Protein AF-A0A956DT95-F1 (afdb_monomer)

Mean predicted aligned error: 15.54 Å

Solvent-accessible surface area (backbone atoms only — not comparable to full-atom values): 8107 Å² total; per-residue (Å²): 119,64,70,62,54,52,54,50,53,50,53,52,54,51,50,53,52,51,52,51,50,52,51,51,51,51,54,53,50,54,59,51,58,67,61,66,67,78,75,77,75,83,90,70,89,81,86,71,69,59,67,61,57,50,51,51,48,28,50,50,51,56,56,71,70,46,51,84,76,48,62,67,50,61,77,74,50,90,85,78,77,93,78,75,86,64,83,74,76,75,46,77,46,79,46,90,81,77,76,54,98,81,49,80,47,51,66,59,52,53,53,51,51,56,33,42,68,70,68,61,55,97,74,43,46,79,45,111

Structure (mmCIF, N/CA/C/O backbone):
data_AF-A0A956DT95-F1
#
_entry.id   AF-A0A956DT95-F1
#
loop_
_atom_site.group_PDB
_atom_site.id
_atom_site.type_symbol
_atom_site.label_atom_id
_atom_site.label_alt_id
_atom_site.label_comp_id
_atom_site.label_asym_id
_atom_site.label_entity_id
_atom_site.label_seq_id
_atom_site.pdbx_PDB_ins_code
_atom_site.Cartn_x
_atom_site.Cartn_y
_atom_site.Cartn_z
_atom_site.occupancy
_atom_site.B_iso_or_equiv
_atom_site.auth_seq_id
_atom_site.auth_comp_id
_atom_site.auth_asym_id
_atom_site.auth_atom_id
_atom_site.pdbx_PDB_model_num
ATOM 1 N N . MET A 1 1 ? 23.264 42.166 -55.296 1.00 59.66 1 MET A N 1
ATOM 2 C CA . MET A 1 1 ? 24.019 41.851 -54.059 1.00 59.66 1 MET A CA 1
ATOM 3 C C . MET A 1 1 ? 23.099 41.264 -52.984 1.00 59.66 1 MET A C 1
ATOM 5 O O . MET A 1 1 ? 23.568 40.489 -52.163 1.00 59.66 1 MET A O 1
ATOM 9 N N . ASP A 1 2 ? 21.796 41.553 -53.026 1.00 68.69 2 ASP A N 1
ATOM 10 C CA . ASP A 1 2 ? 20.801 41.166 -52.010 1.00 68.69 2 ASP A CA 1
ATOM 11 C C . ASP A 1 2 ? 20.514 39.659 -51.932 1.00 68.69 2 ASP A C 1
ATOM 13 O O . ASP A 1 2 ? 20.415 39.108 -50.843 1.00 68.69 2 ASP A O 1
ATOM 17 N N . VAL A 1 3 ? 20.493 38.957 -53.071 1.00 73.06 3 VAL A N 1
ATOM 18 C CA . VAL A 1 3 ? 20.259 37.498 -53.122 1.00 73.06 3 VAL A CA 1
ATOM 19 C C . VAL A 1 3 ? 21.349 36.716 -52.377 1.00 73.06 3 VAL A C 1
ATOM 21 O O . VAL A 1 3 ? 21.071 35.702 -51.744 1.00 73.06 3 VAL A O 1
ATOM 24 N N . LEU A 1 4 ? 22.596 37.196 -52.410 1.00 71.81 4 LEU A N 1
ATOM 25 C CA . LEU A 1 4 ? 23.712 36.530 -51.737 1.00 71.81 4 LEU A CA 1
ATOM 26 C C . LEU A 1 4 ? 23.614 36.677 -50.211 1.00 71.81 4 LEU A C 1
ATOM 28 O O . LEU A 1 4 ? 23.895 35.726 -49.486 1.00 71.81 4 LEU A O 1
ATOM 32 N N . LEU A 1 5 ? 23.177 37.845 -49.728 1.00 73.06 5 LEU A N 1
ATOM 33 C CA . LEU A 1 5 ? 22.971 38.108 -48.301 1.00 73.06 5 LEU A CA 1
ATOM 34 C C . LEU A 1 5 ? 21.761 37.347 -47.747 1.00 73.06 5 LEU A C 1
ATOM 36 O O . LEU A 1 5 ? 21.812 36.877 -46.611 1.00 73.06 5 LEU A O 1
ATOM 40 N N . ASP A 1 6 ? 20.715 37.166 -48.551 1.00 72.94 6 ASP A N 1
ATOM 41 C CA . ASP A 1 6 ? 19.512 36.438 -48.140 1.00 72.94 6 ASP A CA 1
ATOM 42 C C . ASP A 1 6 ? 19.763 34.919 -48.051 1.00 72.94 6 ASP A C 1
ATOM 44 O O . ASP A 1 6 ? 19.406 34.269 -47.066 1.00 72.94 6 ASP A O 1
ATOM 48 N N . VAL A 1 7 ? 20.510 34.354 -49.009 1.00 78.50 7 VAL A N 1
ATOM 49 C CA . VAL A 1 7 ? 20.969 32.951 -48.960 1.00 78.50 7 VAL A CA 1
ATOM 50 C C . VAL A 1 7 ? 21.929 32.717 -47.784 1.00 78.50 7 VAL A C 1
ATOM 52 O O . VAL A 1 7 ? 21.825 31.705 -47.080 1.00 78.50 7 VAL A O 1
ATOM 55 N N . LEU A 1 8 ? 22.825 33.669 -47.506 1.00 77.31 8 LEU A N 1
ATOM 56 C CA . LEU A 1 8 ? 23.723 33.602 -46.350 1.00 77.31 8 LEU A CA 1
ATOM 57 C C . LEU A 1 8 ? 22.936 33.660 -45.025 1.00 77.31 8 LEU A C 1
ATOM 59 O O . LEU A 1 8 ? 23.175 32.857 -44.122 1.00 77.31 8 LEU A O 1
ATOM 63 N N . GLY A 1 9 ? 21.941 34.546 -44.927 1.00 77.56 9 GLY A N 1
ATOM 64 C CA . GLY A 1 9 ? 21.074 34.673 -43.753 1.00 77.56 9 GLY A CA 1
ATOM 65 C C . GLY A 1 9 ? 20.180 33.450 -43.516 1.00 77.56 9 GLY A C 1
ATOM 66 O O . GLY A 1 9 ? 19.985 33.039 -42.367 1.00 77.56 9 GLY A O 1
ATOM 67 N N . PHE A 1 10 ? 19.669 32.834 -44.584 1.00 80.94 10 PHE A N 1
ATOM 68 C CA . PHE A 1 10 ? 18.880 31.604 -44.509 1.00 80.94 10 PHE A CA 1
ATOM 69 C C . PHE A 1 10 ? 19.728 30.406 -44.056 1.00 80.94 10 PHE A C 1
ATOM 71 O O . PHE A 1 10 ? 19.334 29.681 -43.139 1.00 80.94 10 PHE A O 1
ATOM 78 N N . SER A 1 11 ? 20.927 30.239 -44.627 1.00 80.62 11 SER A N 1
ATOM 79 C CA . SER A 1 11 ? 21.839 29.141 -44.271 1.00 80.62 11 SER A CA 1
ATOM 80 C C . SER A 1 11 ? 22.327 29.213 -42.817 1.00 80.62 11 SER A C 1
ATOM 82 O O . SER A 1 11 ? 22.362 28.191 -42.130 1.00 80.62 11 SER A O 1
ATOM 84 N N . GLY A 1 12 ? 22.605 30.417 -42.302 1.00 86.50 12 GLY A N 1
ATOM 85 C CA . GLY A 1 12 ? 22.984 30.613 -40.900 1.00 86.50 12 GLY A CA 1
ATOM 86 C C . GLY A 1 12 ? 21.875 30.215 -39.922 1.00 86.50 12 GLY A C 1
ATOM 87 O O . GLY A 1 12 ? 22.121 29.475 -38.968 1.00 86.50 12 GLY A O 1
ATOM 88 N N . LYS A 1 13 ? 20.629 30.638 -40.178 1.00 86.12 13 LYS A N 1
ATOM 89 C CA . LYS A 1 13 ? 19.471 30.262 -39.343 1.00 86.12 13 LYS A CA 1
ATOM 90 C C . LYS A 1 13 ? 19.207 28.754 -39.391 1.00 86.12 13 LYS A C 1
ATOM 92 O O . LYS A 1 13 ? 18.958 28.154 -38.347 1.00 86.12 13 LYS A O 1
ATOM 97 N N . ALA A 1 14 ? 19.313 28.136 -40.569 1.00 87.19 14 ALA A N 1
ATOM 98 C CA . ALA A 1 14 ? 19.151 26.692 -40.733 1.00 87.19 14 ALA A CA 1
ATOM 99 C C . ALA A 1 14 ? 20.198 25.896 -39.933 1.00 87.19 14 ALA A C 1
ATOM 101 O O . ALA A 1 14 ? 19.849 24.925 -39.260 1.00 87.19 14 ALA A O 1
ATOM 102 N N . LEU A 1 15 ? 21.457 26.349 -39.926 1.00 89.12 15 LEU A N 1
ATOM 103 C CA . LEU A 1 15 ? 22.526 25.752 -39.120 1.00 89.12 15 LEU A CA 1
ATOM 104 C C . LEU A 1 15 ? 22.236 25.824 -37.61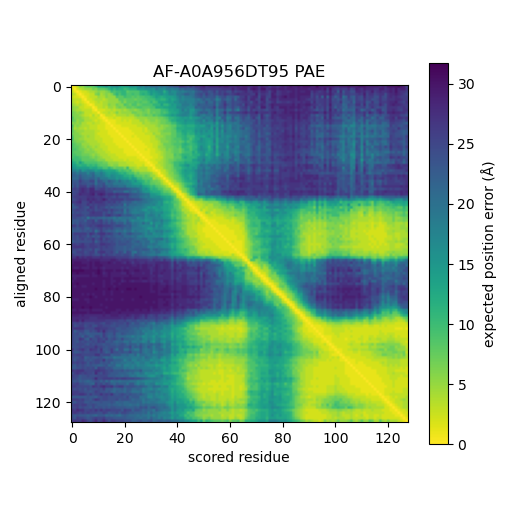6 1.00 89.12 15 LEU A C 1
ATOM 106 O O . LEU A 1 15 ? 22.380 24.824 -36.915 1.00 89.12 15 LEU A O 1
ATOM 110 N N . VAL A 1 16 ? 21.781 26.976 -37.116 1.00 90.56 16 VAL A N 1
ATOM 111 C CA . VAL A 1 16 ? 21.448 27.148 -35.691 1.00 90.56 16 VAL A CA 1
ATOM 112 C C . VAL A 1 16 ? 20.271 26.255 -35.281 1.00 90.56 16 VAL A C 1
ATOM 114 O O . VAL A 1 16 ? 20.314 25.618 -34.227 1.00 90.56 16 VAL A O 1
ATOM 117 N N . VAL A 1 17 ? 19.236 26.143 -36.118 1.00 90.12 17 VAL A N 1
ATOM 118 C CA . VAL A 1 17 ? 18.096 25.250 -35.847 1.00 90.12 17 VAL A CA 1
ATOM 119 C C . VAL A 1 17 ? 18.539 23.784 -35.848 1.00 90.12 17 VAL A C 1
ATOM 121 O O . VAL A 1 17 ? 18.165 23.028 -34.955 1.00 90.12 17 VAL A O 1
ATOM 124 N N . PHE A 1 18 ? 19.397 23.382 -36.785 1.00 92.50 18 PHE A N 1
ATOM 125 C CA . PHE A 1 18 ? 19.914 22.015 -36.839 1.00 92.50 18 PHE A CA 1
ATOM 126 C C . PHE A 1 18 ? 20.787 21.668 -35.621 1.00 92.50 18 PHE A C 1
ATOM 128 O O . PHE A 1 18 ? 20.638 20.596 -35.027 1.00 92.50 18 PHE A O 1
ATOM 135 N N . LEU A 1 19 ? 21.656 22.589 -35.194 1.00 93.25 19 LEU A N 1
ATOM 136 C CA . LEU A 1 19 ? 22.497 22.423 -34.003 1.00 93.25 19 LEU A CA 1
ATOM 137 C C . LEU A 1 19 ? 21.673 22.362 -32.711 1.00 93.25 19 LEU A C 1
ATOM 139 O O . LEU A 1 19 ? 21.928 21.525 -31.847 1.00 93.25 19 LEU A O 1
ATOM 143 N N . THR A 1 20 ? 20.653 23.210 -32.574 1.00 91.25 20 THR A N 1
ATOM 144 C CA . THR A 1 20 ? 19.779 23.186 -31.390 1.00 91.25 20 THR A CA 1
ATOM 145 C C . THR A 1 20 ? 18.907 21.931 -31.355 1.00 91.25 20 THR A C 1
ATOM 147 O O . THR A 1 20 ? 18.766 21.323 -30.293 1.00 91.25 20 THR A O 1
ATOM 150 N N . PHE A 1 21 ? 18.389 21.483 -32.502 1.00 93.94 21 PHE A N 1
ATOM 151 C CA . PHE A 1 21 ? 17.622 20.242 -32.613 1.00 93.94 21 PHE A CA 1
ATOM 152 C C . PHE A 1 21 ? 18.465 19.011 -32.256 1.00 93.94 21 PHE A C 1
ATOM 154 O O . PHE A 1 21 ? 18.058 18.210 -31.415 1.00 93.94 21 PHE A O 1
ATOM 161 N N . THR A 1 22 ? 19.668 18.888 -32.824 1.00 90.75 22 THR A N 1
ATOM 162 C CA . THR A 1 22 ? 20.588 17.778 -32.518 1.00 90.75 22 THR A CA 1
ATOM 163 C C . THR A 1 22 ? 21.007 17.773 -31.046 1.00 90.75 22 THR A C 1
ATOM 165 O O . THR A 1 22 ? 20.957 16.720 -30.408 1.00 90.75 22 THR A O 1
ATOM 168 N N . ALA A 1 23 ? 21.310 18.936 -30.459 1.00 93.44 23 ALA A N 1
ATOM 169 C CA . ALA A 1 23 ? 21.596 19.047 -29.027 1.00 93.44 23 ALA A CA 1
ATOM 170 C C 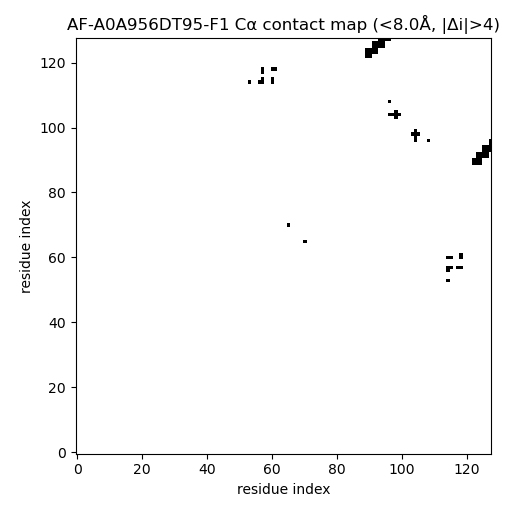. ALA A 1 23 ? 20.401 18.619 -28.152 1.00 93.44 23 ALA A C 1
ATOM 172 O O . ALA A 1 23 ? 20.579 17.890 -27.173 1.00 93.44 23 ALA A O 1
ATOM 173 N N . CYS A 1 24 ? 19.174 19.007 -28.518 1.00 93.25 24 CYS A N 1
ATOM 174 C CA . CYS A 1 24 ? 17.958 18.597 -27.807 1.00 93.25 24 CYS A CA 1
ATOM 175 C C . CYS A 1 24 ? 17.760 17.075 -27.848 1.00 93.25 24 CYS A C 1
ATOM 177 O O . CYS A 1 24 ? 17.498 16.448 -26.818 1.00 93.25 24 CYS A O 1
ATOM 179 N N . VAL A 1 25 ? 17.942 16.472 -29.024 1.00 92.50 25 VAL A N 1
ATOM 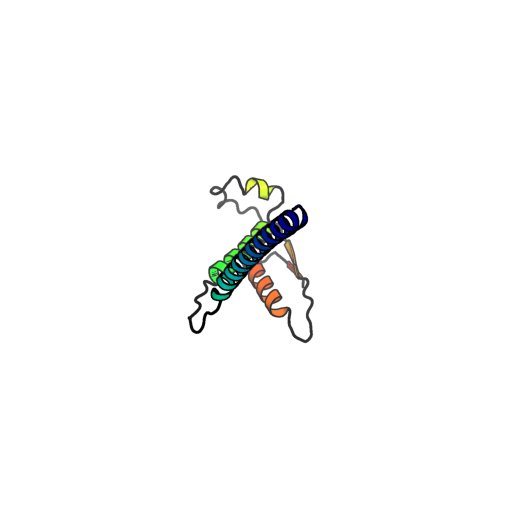180 C CA . VAL A 1 25 ? 17.824 15.025 -29.231 1.00 92.50 25 VAL A CA 1
ATOM 181 C C . VAL A 1 25 ? 18.849 14.261 -28.384 1.00 92.50 25 VAL A C 1
ATOM 183 O O . VAL A 1 25 ? 18.475 13.322 -27.678 1.00 92.50 25 VAL A O 1
ATOM 186 N N . VAL A 1 26 ? 20.113 14.696 -28.358 1.00 91.62 26 VAL A N 1
ATOM 187 C CA . VAL A 1 26 ? 21.165 14.071 -27.532 1.00 91.62 26 VAL A CA 1
ATOM 188 C C . VAL A 1 26 ? 20.820 14.123 -26.039 1.00 91.62 26 VAL A C 1
ATOM 190 O O . VAL A 1 26 ? 20.953 13.116 -25.342 1.00 91.62 26 VAL A O 1
ATOM 193 N N . VAL A 1 27 ? 20.313 15.257 -25.541 1.00 89.62 27 VAL A N 1
ATOM 194 C CA . VAL A 1 27 ? 19.904 15.395 -24.131 1.00 89.62 27 VAL A CA 1
ATOM 195 C C . VAL A 1 27 ? 18.726 14.476 -23.789 1.00 89.62 27 VAL A C 1
ATOM 197 O O . VAL A 1 27 ? 18.706 13.880 -22.707 1.00 89.62 27 VAL A O 1
ATOM 200 N N . LEU A 1 28 ? 17.753 14.326 -24.692 1.00 87.06 28 LEU A N 1
ATOM 201 C CA . LEU A 1 28 ? 16.613 13.426 -24.490 1.00 87.06 28 LEU A CA 1
ATOM 202 C C . LEU A 1 28 ? 17.051 11.957 -24.440 1.00 87.06 28 LEU A C 1
ATOM 204 O O . LEU A 1 28 ? 16.659 11.238 -23.516 1.00 87.06 28 LEU A O 1
ATOM 208 N N . PHE A 1 29 ? 17.917 11.526 -25.361 1.00 84.75 29 PHE A N 1
ATOM 209 C CA . PHE A 1 29 ? 18.423 10.150 -25.385 1.00 84.75 29 PHE A CA 1
ATOM 210 C C . PHE A 1 29 ? 19.347 9.832 -24.205 1.00 84.75 29 PHE A C 1
ATOM 212 O O . PHE A 1 29 ? 19.231 8.750 -23.625 1.00 84.75 29 PHE A O 1
ATOM 219 N N . ALA A 1 30 ? 20.185 10.775 -23.764 1.00 82.50 30 ALA A N 1
ATOM 220 C CA . ALA A 1 30 ? 21.001 10.605 -22.559 1.00 82.50 30 ALA A CA 1
ATOM 221 C C . ALA A 1 30 ? 20.134 10.376 -21.305 1.00 82.50 30 ALA A C 1
ATOM 223 O O . ALA A 1 30 ? 20.448 9.526 -20.468 1.00 82.50 30 ALA A O 1
ATOM 224 N N . ARG A 1 31 ? 18.994 11.075 -21.192 1.00 75.31 31 ARG A N 1
ATOM 225 C CA . ARG A 1 31 ? 18.034 10.857 -20.093 1.00 75.31 31 ARG A CA 1
ATOM 226 C C . ARG A 1 31 ? 17.239 9.560 -20.210 1.00 75.31 31 ARG A C 1
ATOM 228 O O . ARG A 1 31 ? 16.755 9.072 -19.187 1.00 75.31 31 ARG A O 1
ATOM 235 N N . PHE A 1 32 ? 17.082 9.019 -21.415 1.00 72.44 32 PHE A N 1
ATOM 236 C CA . PHE A 1 32 ? 16.407 7.742 -21.635 1.00 72.44 32 PHE A CA 1
ATOM 237 C C . PHE A 1 32 ? 17.328 6.560 -21.290 1.00 72.44 32 PHE A C 1
ATOM 239 O O . PHE A 1 32 ? 16.933 5.676 -20.530 1.00 72.44 32 PHE A O 1
ATOM 246 N N . GLY A 1 33 ? 18.589 6.600 -21.739 1.00 64.00 33 GLY A N 1
ATOM 247 C CA . GLY A 1 33 ? 19.588 5.563 -21.449 1.00 64.00 33 GLY A CA 1
ATOM 248 C C . GLY A 1 33 ? 19.933 5.442 -19.961 1.00 64.00 33 GLY A C 1
ATOM 249 O 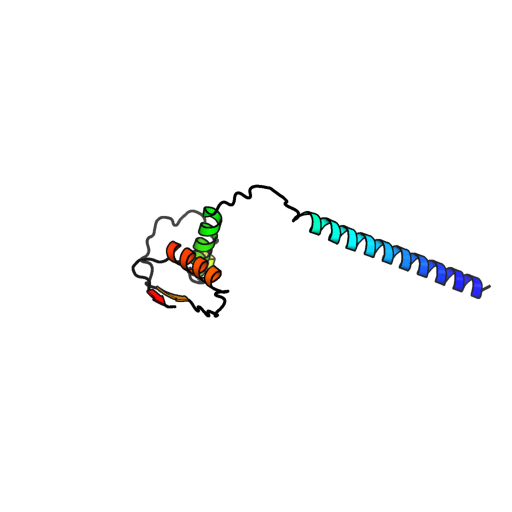O . GLY A 1 33 ? 20.014 4.334 -19.435 1.00 64.00 33 GLY A O 1
ATOM 250 N N . ALA A 1 34 ? 20.031 6.569 -19.246 1.00 62.03 34 ALA A N 1
ATOM 251 C CA . ALA A 1 34 ? 20.329 6.572 -17.811 1.00 62.03 34 ALA A CA 1
ATOM 252 C C . ALA A 1 34 ? 19.217 5.953 -16.940 1.00 62.03 34 ALA A C 1
ATOM 254 O O . ALA A 1 34 ? 19.486 5.506 -15.828 1.00 62.03 34 ALA A O 1
ATOM 255 N N . ARG A 1 35 ? 17.966 5.910 -17.420 1.00 59.56 35 ARG A N 1
ATOM 256 C CA . ARG A 1 35 ? 16.842 5.327 -16.666 1.00 59.56 35 ARG A CA 1
ATOM 257 C C . ARG A 1 35 ? 16.692 3.823 -16.865 1.00 59.56 35 ARG A C 1
ATOM 259 O O . ARG A 1 35 ? 16.184 3.153 -15.974 1.00 59.56 35 ARG A O 1
ATOM 266 N N . GLN A 1 36 ? 17.148 3.282 -17.993 1.00 56.94 36 GLN A N 1
ATOM 267 C CA . GLN A 1 36 ? 16.932 1.871 -18.329 1.00 56.94 36 GLN A CA 1
ATOM 268 C C . GLN A 1 36 ? 17.976 0.925 -17.707 1.00 56.94 36 GLN A C 1
ATOM 270 O O . GLN A 1 36 ? 17.772 -0.285 -17.667 1.00 56.94 36 GLN A O 1
ATOM 275 N N . GLN A 1 37 ? 19.086 1.461 -17.191 1.00 55.34 37 GLN A N 1
ATOM 276 C CA . GLN A 1 37 ? 20.162 0.665 -16.592 1.00 55.34 37 GLN A CA 1
ATOM 277 C C . GLN A 1 37 ? 19.926 0.319 -15.107 1.00 55.34 37 GLN 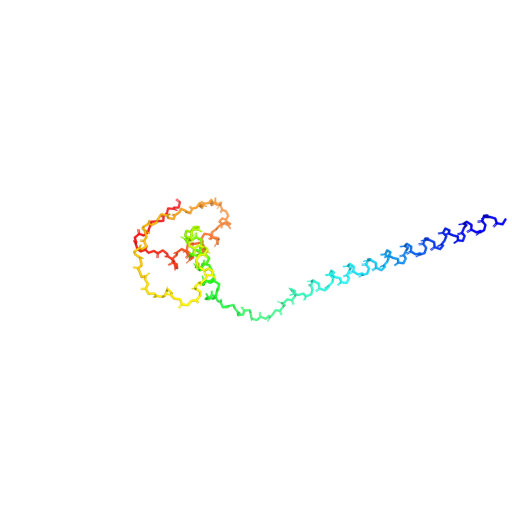A C 1
ATOM 279 O O . GLN A 1 37 ? 20.687 -0.454 -14.537 1.00 55.34 37 GLN A O 1
ATOM 284 N N . GLY A 1 38 ? 18.866 0.854 -14.488 1.00 54.84 38 GLY A N 1
ATOM 285 C CA . GLY A 1 38 ? 18.549 0.638 -13.072 1.00 54.84 38 GLY A CA 1
ATOM 286 C C . GLY A 1 38 ? 17.837 -0.677 -12.736 1.00 54.84 38 GLY A C 1
ATOM 287 O O . GLY A 1 38 ? 17.678 -0.959 -11.555 1.00 54.84 38 GLY A O 1
ATOM 288 N N . ASP A 1 39 ? 17.416 -1.466 -13.733 1.00 57.31 39 ASP A N 1
ATOM 289 C CA . ASP A 1 39 ? 16.549 -2.642 -13.513 1.00 57.31 39 ASP A CA 1
ATOM 290 C C . ASP A 1 39 ? 17.064 -3.938 -14.172 1.00 57.31 39 ASP A C 1
ATOM 292 O O . ASP A 1 39 ? 16.359 -4.939 -14.259 1.00 57.31 39 ASP A O 1
ATOM 296 N N . ARG A 1 40 ? 18.325 -3.953 -14.628 1.00 54.62 40 ARG A N 1
ATOM 297 C CA . ARG A 1 40 ? 19.016 -5.197 -15.010 1.00 54.62 40 ARG A CA 1
ATOM 298 C C . ARG A 1 40 ? 19.698 -5.791 -13.780 1.00 54.62 40 ARG A C 1
ATOM 300 O O . ARG A 1 40 ? 20.905 -5.657 -13.601 1.00 54.62 40 ARG A O 1
ATOM 307 N N . GLU A 1 41 ? 18.906 -6.395 -12.900 1.00 60.25 41 GLU A N 1
ATOM 308 C CA . GLU A 1 41 ? 19.401 -7.160 -11.750 1.00 60.25 41 GLU A CA 1
ATOM 309 C C . GLU A 1 41 ? 19.349 -8.668 -12.037 1.00 60.25 41 GLU A C 1
ATOM 311 O O . GLU A 1 41 ? 18.496 -9.387 -11.520 1.00 60.25 41 GLU A O 1
ATOM 316 N N . ASP A 1 42 ? 20.292 -9.158 -12.843 1.00 58.97 42 ASP A N 1
ATOM 317 C CA . ASP A 1 42 ? 20.558 -10.593 -12.965 1.00 58.97 42 ASP A CA 1
ATOM 318 C C . ASP A 1 42 ? 21.223 -11.112 -11.669 1.00 58.97 42 ASP A C 1
ATOM 320 O O . ASP A 1 42 ? 22.273 -10.628 -11.241 1.00 58.97 42 ASP A O 1
ATOM 324 N N . GLY A 1 43 ? 20.609 -12.108 -11.018 1.00 63.09 43 GLY A N 1
ATOM 325 C CA . GLY A 1 43 ? 21.297 -13.046 -10.114 1.00 63.09 43 GLY A CA 1
ATOM 326 C C . GLY A 1 43 ? 21.575 -12.638 -8.657 1.00 63.09 43 GLY A C 1
ATOM 327 O O . GLY A 1 43 ? 22.334 -13.340 -7.989 1.00 63.09 43 GLY A O 1
ATOM 328 N N . ARG A 1 44 ? 20.991 -11.560 -8.111 1.00 72.00 44 ARG A N 1
ATOM 329 C CA . ARG A 1 44 ? 21.184 -11.189 -6.687 1.00 72.00 44 ARG A CA 1
ATOM 330 C C . ARG A 1 44 ? 20.047 -11.672 -5.779 1.00 72.00 44 ARG A C 1
ATOM 332 O O . ARG A 1 44 ? 18.871 -11.502 -6.089 1.00 72.00 44 ARG A O 1
ATOM 339 N N . LEU A 1 45 ? 20.397 -12.216 -4.606 1.00 79.06 45 LEU A N 1
ATOM 340 C CA . LEU A 1 45 ? 19.439 -12.537 -3.541 1.00 79.06 45 LEU A CA 1
ATOM 341 C C . LEU A 1 45 ? 18.806 -11.242 -3.005 1.00 79.06 45 LEU A C 1
ATOM 343 O O . LEU A 1 45 ? 19.439 -10.473 -2.280 1.00 79.06 45 LEU A O 1
ATOM 347 N N . LYS A 1 46 ? 17.536 -11.004 -3.347 1.00 75.19 46 LYS A N 1
ATOM 348 C CA . LYS A 1 46 ? 16.776 -9.828 -2.905 1.00 75.19 46 LYS A CA 1
ATOM 349 C C . LYS A 1 46 ? 16.172 -10.067 -1.523 1.00 75.19 46 LYS A C 1
ATOM 351 O O . LYS A 1 46 ? 15.035 -10.520 -1.395 1.00 75.19 46 LYS A O 1
ATOM 356 N N . ILE A 1 47 ? 16.927 -9.741 -0.478 1.00 82.88 47 ILE A N 1
ATOM 357 C CA . ILE A 1 47 ? 16.423 -9.782 0.899 1.00 82.88 47 ILE A CA 1
ATOM 358 C C . ILE A 1 47 ? 15.480 -8.590 1.107 1.00 82.88 47 ILE A C 1
ATOM 360 O O . ILE A 1 47 ? 15.904 -7.435 1.122 1.00 82.88 47 ILE A O 1
ATOM 364 N N . ARG A 1 48 ? 14.179 -8.863 1.254 1.00 82.75 48 ARG A N 1
ATOM 365 C CA . ARG A 1 48 ? 13.161 -7.858 1.594 1.00 82.75 48 ARG A CA 1
ATOM 366 C C . ARG A 1 48 ? 12.759 -8.002 3.059 1.00 82.75 48 ARG A C 1
ATOM 368 O O . ARG A 1 48 ? 12.371 -9.081 3.493 1.00 82.75 48 ARG A O 1
ATOM 375 N N . HIS A 1 49 ? 12.781 -6.902 3.809 1.00 86.69 49 HIS A N 1
ATOM 376 C CA . HIS A 1 49 ? 12.220 -6.871 5.161 1.00 86.69 49 HIS A CA 1
ATOM 377 C C . HIS A 1 49 ? 10.689 -6.836 5.101 1.00 86.69 49 HIS A C 1
ATOM 379 O O . HIS A 1 49 ? 10.087 -5.764 5.018 1.00 86.69 49 HIS A O 1
ATOM 385 N N . LEU A 1 50 ? 10.061 -8.011 5.166 1.00 86.00 50 LEU A N 1
ATOM 386 C CA . LEU A 1 50 ? 8.604 -8.149 5.119 1.00 86.00 50 LEU A CA 1
ATOM 387 C C . LEU A 1 50 ? 7.910 -7.399 6.266 1.00 86.00 50 LEU A C 1
ATOM 389 O O . LEU A 1 50 ? 6.907 -6.730 6.030 1.00 86.00 50 LEU A O 1
ATOM 393 N N . ASN A 1 51 ? 8.498 -7.413 7.468 1.00 87.88 51 ASN A N 1
ATOM 394 C CA . ASN A 1 51 ? 7.958 -6.703 8.633 1.00 87.88 51 ASN A CA 1
ATOM 395 C C . A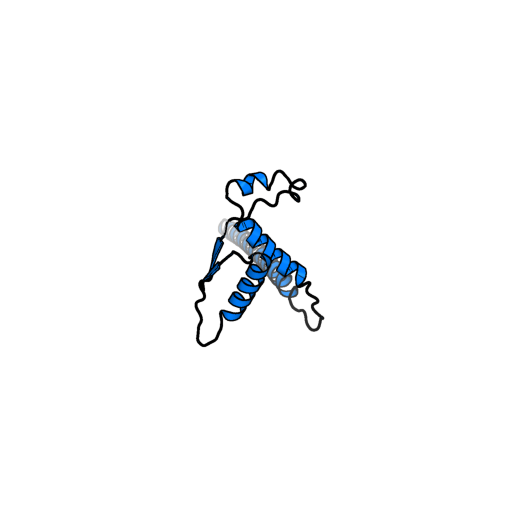SN A 1 51 ? 7.722 -5.216 8.347 1.00 87.88 51 ASN A C 1
ATOM 397 O O . ASN A 1 51 ? 6.650 -4.708 8.651 1.00 87.88 51 ASN A O 1
ATOM 401 N N . ARG A 1 52 ? 8.661 -4.537 7.668 1.00 87.56 52 ARG A N 1
ATOM 402 C CA . ARG A 1 52 ? 8.502 -3.114 7.317 1.00 87.56 52 ARG A CA 1
ATOM 403 C C . ARG A 1 52 ? 7.314 -2.882 6.383 1.00 87.56 52 ARG A C 1
ATOM 405 O O . ARG A 1 52 ? 6.596 -1.900 6.530 1.00 87.56 52 ARG A O 1
ATOM 412 N N . SER A 1 53 ? 7.106 -3.779 5.417 1.00 85.38 53 SER A N 1
ATOM 413 C CA . SER A 1 53 ? 5.976 -3.686 4.485 1.00 85.38 53 SER A CA 1
ATOM 414 C C . SER A 1 53 ? 4.639 -3.904 5.197 1.00 85.38 53 SER A C 1
ATOM 416 O O . SER A 1 53 ? 3.684 -3.167 4.949 1.00 85.38 53 SER A O 1
ATOM 418 N N . LEU A 1 54 ? 4.582 -4.869 6.117 1.00 86.81 54 LEU A N 1
ATOM 419 C CA . LEU A 1 54 ? 3.395 -5.140 6.928 1.00 86.81 54 LEU A CA 1
ATOM 420 C C . LEU A 1 54 ? 3.077 -3.972 7.869 1.00 86.81 54 LEU A C 1
ATOM 422 O O . LEU A 1 54 ? 1.944 -3.494 7.887 1.00 86.81 54 LEU A O 1
ATOM 426 N N . GLU A 1 55 ? 4.078 -3.462 8.587 1.00 88.31 55 GLU A N 1
ATOM 427 C CA . GLU A 1 55 ? 3.937 -2.297 9.467 1.00 88.31 55 GLU A CA 1
ATOM 428 C C . GLU A 1 55 ? 3.423 -1.072 8.708 1.00 88.31 55 GLU A C 1
ATOM 430 O O . GLU A 1 55 ? 2.529 -0.380 9.194 1.00 88.31 55 GLU A O 1
ATOM 435 N N . ALA A 1 56 ? 3.925 -0.829 7.493 1.00 88.88 56 ALA A N 1
ATOM 436 C CA . ALA A 1 56 ? 3.461 0.271 6.655 1.00 88.88 56 ALA A CA 1
ATOM 437 C C . ALA A 1 56 ? 1.968 0.147 6.299 1.00 88.88 56 ALA A C 1
ATOM 439 O O . ALA A 1 56 ? 1.224 1.119 6.448 1.00 88.88 56 ALA A O 1
ATOM 440 N N . LYS A 1 57 ? 1.507 -1.045 5.887 1.00 88.12 57 LYS A N 1
ATOM 441 C CA . LYS A 1 57 ? 0.088 -1.305 5.571 1.00 88.12 57 LYS A CA 1
ATOM 442 C C . LYS A 1 57 ? -0.808 -1.109 6.798 1.00 88.12 57 LYS A C 1
ATOM 444 O O . LYS A 1 57 ? -1.813 -0.401 6.735 1.00 88.12 57 LYS A O 1
ATOM 449 N N . VAL A 1 58 ? -0.402 -1.677 7.931 1.00 87.12 58 VAL A N 1
ATOM 450 C CA . VAL A 1 58 ? -1.108 -1.574 9.216 1.00 87.12 58 VAL A CA 1
ATOM 451 C C . VAL A 1 58 ? -1.198 -0.118 9.684 1.00 87.12 58 VAL A C 1
ATOM 453 O O . VAL A 1 58 ? -2.267 0.344 10.085 1.00 87.12 58 VAL A O 1
ATOM 456 N N . ASN A 1 59 ? -0.099 0.635 9.608 1.00 86.12 59 ASN A N 1
ATOM 457 C CA . ASN A 1 59 ? -0.071 2.044 9.999 1.00 86.12 59 ASN A CA 1
ATOM 458 C C . ASN A 1 59 ? -0.908 2.920 9.062 1.00 86.12 59 ASN A C 1
ATOM 460 O O . ASN A 1 59 ? -1.593 3.824 9.540 1.00 86.12 59 ASN A O 1
ATOM 464 N N . GLY A 1 60 ? -0.922 2.626 7.759 1.00 86.06 60 GLY A N 1
ATOM 465 C CA . GLY A 1 60 ? -1.807 3.288 6.800 1.00 86.06 60 GLY A CA 1
ATOM 466 C C . GLY A 1 60 ? -3.283 3.106 7.156 1.00 86.06 60 GLY A C 1
ATOM 467 O O . GLY A 1 60 ? -4.030 4.084 7.215 1.00 86.06 60 GLY A O 1
ATOM 468 N N . L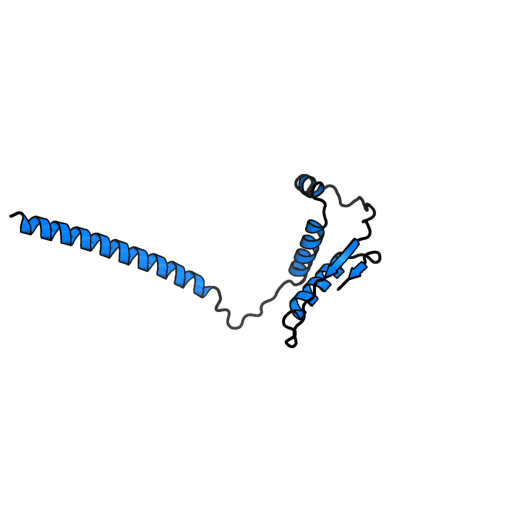EU A 1 61 ? -3.687 1.878 7.494 1.00 85.31 61 LEU A N 1
ATOM 469 C CA . LEU A 1 61 ? -5.056 1.587 7.923 1.00 85.31 61 LEU A CA 1
ATOM 470 C C . LEU A 1 61 ? -5.393 2.309 9.241 1.00 85.31 61 LEU A C 1
ATOM 472 O O . LEU A 1 61 ? -6.426 2.968 9.339 1.00 85.31 61 LEU A O 1
ATOM 476 N N . ARG A 1 62 ? -4.486 2.280 10.230 1.00 83.19 62 ARG A N 1
ATOM 477 C CA . ARG A 1 62 ? -4.632 3.028 11.497 1.00 83.19 62 ARG A CA 1
ATOM 478 C C . ARG A 1 62 ? -4.770 4.532 11.271 1.00 83.19 62 ARG A C 1
ATOM 480 O O . ARG A 1 62 ? -5.560 5.169 11.958 1.00 83.19 62 ARG A O 1
ATOM 487 N N . ALA A 1 63 ? -4.037 5.097 10.317 1.00 82.38 63 ALA A N 1
ATOM 488 C CA . ALA A 1 63 ? -4.128 6.512 9.979 1.00 82.38 63 ALA A CA 1
ATOM 489 C C . ALA A 1 63 ? -5.463 6.860 9.302 1.00 82.38 63 ALA A C 1
ATOM 491 O O . ALA A 1 63 ? -6.088 7.856 9.664 1.00 82.38 63 ALA A O 1
ATOM 492 N N . ALA A 1 64 ? -5.928 6.031 8.362 1.00 81.25 64 ALA A N 1
ATOM 493 C CA . ALA A 1 64 ? -7.220 6.205 7.692 1.00 81.25 64 ALA A CA 1
ATOM 494 C C . ALA A 1 64 ? -8.405 6.086 8.664 1.00 81.25 64 ALA A C 1
ATOM 496 O O . ALA A 1 64 ? -9.434 6.738 8.503 1.00 81.25 64 ALA A O 1
ATOM 497 N N . MET A 1 65 ? -8.229 5.277 9.703 1.00 77.31 65 MET A N 1
ATOM 498 C CA . MET A 1 65 ? -9.181 5.081 10.782 1.00 77.31 65 MET A CA 1
ATOM 499 C C . MET A 1 65 ? -9.321 6.261 11.751 1.00 77.31 65 MET A C 1
ATOM 501 O O . MET A 1 65 ? -10.301 6.273 12.503 1.00 77.31 65 MET A O 1
ATOM 505 N N . LEU A 1 66 ? -8.351 7.178 11.806 1.00 75.12 66 LEU A N 1
ATOM 506 C CA . LEU A 1 66 ? -8.386 8.343 12.691 1.00 75.12 66 LEU A CA 1
ATOM 507 C C . LEU A 1 66 ? -9.298 9.422 12.093 1.00 75.12 66 LEU A C 1
ATOM 509 O O . LEU A 1 66 ? -9.176 9.793 10.925 1.00 75.12 66 LEU A O 1
ATOM 513 N N . ASP A 1 67 ? -10.205 9.955 12.913 1.00 62.03 67 ASP A N 1
ATOM 514 C CA . ASP A 1 67 ? -11.189 10.947 12.477 1.00 62.03 67 ASP A CA 1
ATOM 515 C C . ASP A 1 67 ? -10.529 12.235 11.925 1.00 62.03 67 ASP A C 1
ATOM 517 O O . ASP A 1 67 ? -9.402 12.605 12.279 1.00 62.03 67 ASP A O 1
ATOM 521 N N . ARG A 1 68 ? -11.230 12.967 11.048 1.00 53.66 68 ARG A N 1
ATOM 522 C CA . ARG A 1 68 ? -10.734 14.189 10.376 1.00 53.66 68 ARG A CA 1
ATOM 523 C C . ARG A 1 68 ? -10.306 15.280 11.374 1.00 53.66 68 ARG A C 1
ATOM 525 O O . ARG A 1 68 ? -9.416 16.069 11.051 1.00 53.66 68 ARG A O 1
ATOM 532 N N . LYS A 1 69 ? -10.872 15.293 12.591 1.00 52.00 69 LYS A N 1
ATOM 533 C CA . LYS A 1 69 ? -10.437 16.147 13.717 1.00 52.00 69 LYS A CA 1
ATOM 534 C C . LYS A 1 69 ? -9.126 15.679 14.375 1.00 52.00 69 LYS A C 1
ATOM 536 O O . LYS A 1 69 ? -8.345 16.522 14.807 1.00 52.00 69 LYS A O 1
ATOM 541 N N . ALA A 1 70 ? -8.829 14.378 14.379 1.00 53.28 70 ALA A N 1
ATOM 542 C CA . ALA A 1 70 ? -7.598 13.803 14.935 1.00 53.28 70 ALA A CA 1
ATOM 543 C C . ALA A 1 70 ? -6.393 13.914 13.982 1.00 53.28 70 ALA A C 1
ATOM 545 O O . ALA A 1 70 ? -5.261 14.043 14.445 1.00 53.28 70 ALA A O 1
ATOM 546 N N . ARG A 1 71 ? -6.616 13.979 12.660 1.00 51.00 71 ARG A N 1
ATOM 547 C CA . ARG A 1 71 ? -5.543 14.223 11.669 1.00 51.00 71 ARG A CA 1
ATOM 548 C C . ARG A 1 71 ? -4.803 15.552 11.867 1.00 51.00 71 ARG A C 1
ATOM 550 O O . ARG A 1 71 ? -3.616 15.631 11.574 1.00 51.00 71 ARG A O 1
ATOM 557 N N . ARG A 1 72 ? -5.474 16.587 12.392 1.00 49.75 72 ARG A N 1
ATOM 558 C CA . ARG A 1 72 ? -4.842 17.884 12.710 1.00 49.75 72 ARG A CA 1
ATOM 559 C C . ARG A 1 72 ? -4.103 17.885 14.056 1.00 49.75 72 ARG A C 1
ATOM 561 O O . ARG A 1 72 ? -3.161 18.652 14.213 1.00 49.75 72 ARG A O 1
ATOM 568 N N . ALA A 1 73 ? -4.487 17.021 14.999 1.00 50.81 73 ALA A N 1
ATOM 569 C CA . ALA A 1 73 ? -3.811 16.871 16.293 1.00 50.81 73 ALA A CA 1
ATOM 570 C C . ALA A 1 73 ? -2.597 15.922 16.223 1.00 50.81 73 ALA A C 1
ATOM 572 O O . ALA A 1 73 ? -1.602 16.150 16.907 1.00 50.81 73 ALA A O 1
ATOM 573 N N . ALA A 1 74 ? -2.638 14.916 15.342 1.00 49.91 74 ALA A N 1
ATOM 574 C CA . ALA A 1 74 ? -1.546 13.963 15.125 1.00 49.91 74 ALA A CA 1
ATOM 575 C C . ALA A 1 74 ? -0.269 14.609 14.557 1.00 49.91 74 ALA A C 1
ATOM 577 O O . ALA A 1 74 ? 0.819 14.093 14.772 1.00 49.91 74 ALA A O 1
ATOM 578 N N . HIS A 1 75 ? -0.377 15.775 13.909 1.00 51.84 75 HIS A N 1
ATOM 579 C CA . HIS A 1 75 ? 0.788 16.537 13.450 1.00 51.84 75 HIS A CA 1
ATOM 580 C C . HIS A 1 75 ? 1.439 17.407 14.543 1.00 51.84 75 HIS A C 1
ATOM 582 O O . HIS A 1 75 ? 2.493 17.985 14.297 1.00 51.84 75 HIS A O 1
ATOM 588 N N . LYS A 1 76 ? 0.828 17.527 15.737 1.00 50.28 76 LYS A N 1
ATOM 589 C CA . LYS A 1 76 ? 1.308 18.405 16.824 1.00 50.28 76 LYS A CA 1
ATOM 590 C C . LYS A 1 76 ? 1.776 17.659 18.082 1.00 50.28 76 LYS A C 1
ATOM 592 O O . LYS A 1 76 ? 2.249 18.297 19.015 1.00 50.28 76 LYS A O 1
ATOM 597 N N . G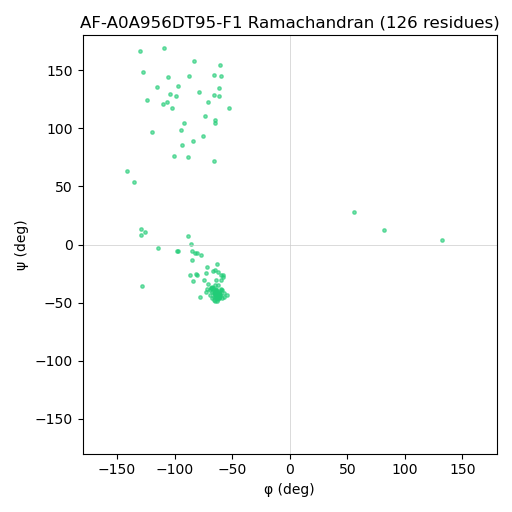LN A 1 77 ? 1.664 16.332 18.131 1.00 47.84 77 GLN A N 1
ATOM 598 C CA . GLN A 1 77 ? 2.113 15.531 19.275 1.00 47.84 77 GLN A CA 1
ATOM 599 C C . GLN A 1 77 ? 2.754 14.215 18.825 1.00 47.84 77 GLN A C 1
ATOM 601 O O . GLN A 1 77 ? 2.306 13.126 19.179 1.00 47.84 77 GLN A O 1
ATOM 606 N N . GLU A 1 78 ? 3.863 14.300 18.096 1.00 49.41 78 GLU A N 1
ATOM 607 C CA . GLU A 1 78 ? 4.872 13.252 18.229 1.00 49.41 78 GLU A CA 1
ATOM 608 C C . GLU A 1 78 ? 5.407 13.322 19.669 1.00 49.41 78 GLU A C 1
ATOM 610 O O . GLU A 1 78 ? 6.149 14.248 19.991 1.00 49.41 78 GLU A O 1
ATOM 615 N N . LYS A 1 79 ? 4.972 12.372 20.520 1.00 50.31 79 LYS A N 1
ATOM 616 C CA . LYS A 1 79 ? 5.567 11.899 21.803 1.00 50.31 79 LYS A CA 1
ATOM 617 C C . LYS A 1 79 ? 4.644 11.770 23.033 1.00 50.31 79 LYS A C 1
ATOM 619 O O . LYS A 1 79 ? 5.152 11.388 24.079 1.00 50.31 79 LYS A O 1
ATOM 624 N N . ALA A 1 80 ? 3.324 11.991 22.970 1.00 46.94 80 ALA A N 1
ATOM 625 C CA . ALA A 1 80 ? 2.516 12.038 24.212 1.00 46.94 80 ALA A CA 1
ATOM 626 C C . ALA A 1 80 ? 1.288 11.109 24.336 1.00 46.94 80 ALA A C 1
ATOM 628 O O . ALA A 1 80 ? 0.531 11.260 25.291 1.00 46.94 80 ALA A O 1
ATOM 629 N N . ALA A 1 81 ? 1.064 10.126 23.458 1.00 46.28 81 ALA A N 1
ATOM 630 C CA . ALA A 1 81 ? -0.155 9.305 23.546 1.00 46.28 81 ALA A CA 1
ATOM 631 C C . ALA A 1 81 ? 0.079 7.798 23.390 1.00 46.28 81 ALA A C 1
ATOM 633 O O . ALA A 1 81 ? -0.593 7.129 22.615 1.00 46.28 81 ALA A O 1
ATOM 634 N N . GLU A 1 82 ? 0.982 7.244 24.196 1.00 49.25 82 GLU A N 1
ATOM 635 C CA . GLU A 1 82 ? 1.055 5.793 24.425 1.00 49.25 82 GLU A CA 1
ATOM 636 C C . GLU A 1 82 ? 0.161 5.319 25.591 1.00 49.25 82 GLU A C 1
ATOM 638 O O . GLU A 1 82 ? 0.219 4.162 25.994 1.00 49.25 82 GLU A O 1
ATOM 643 N N . LYS A 1 83 ? -0.682 6.191 26.170 1.00 42.09 83 LYS A N 1
ATOM 644 C CA . LYS A 1 83 ? -1.313 5.901 27.474 1.00 42.09 83 LYS A CA 1
ATOM 645 C C . LYS A 1 83 ? -2.820 6.054 27.614 1.00 42.09 83 LYS A C 1
ATOM 647 O O . LYS A 1 83 ? -3.315 5.878 28.719 1.00 42.09 83 LYS A O 1
ATOM 652 N N . HIS A 1 84 ? -3.578 6.285 26.549 1.00 39.47 84 HIS A N 1
ATOM 653 C CA . HIS A 1 84 ? -5.037 6.225 26.658 1.00 39.47 84 HIS A CA 1
ATOM 654 C C . HIS A 1 84 ? -5.597 5.148 25.738 1.00 39.47 84 HIS A C 1
ATOM 656 O O . HIS A 1 84 ? -5.835 5.367 24.553 1.00 39.47 84 HIS A O 1
ATOM 662 N N . ARG A 1 85 ? -5.836 3.967 26.325 1.00 49.62 85 ARG A N 1
ATOM 663 C CA . ARG A 1 85 ? -6.795 2.983 25.815 1.00 49.62 85 ARG A CA 1
ATOM 664 C C . ARG A 1 85 ? -8.193 3.590 25.934 1.00 49.62 85 ARG A C 1
ATOM 666 O O . ARG A 1 85 ? -8.969 3.221 26.807 1.00 49.62 85 ARG A O 1
ATOM 673 N N . VAL A 1 86 ? -8.488 4.570 25.084 1.00 53.78 86 VAL A N 1
ATOM 674 C CA . VAL A 1 86 ? -9.872 4.945 24.816 1.00 53.78 86 VAL A CA 1
ATOM 675 C C . VAL A 1 86 ? -10.522 3.691 24.227 1.00 53.78 86 VAL A C 1
ATOM 677 O O . VAL A 1 86 ? -9.921 3.102 23.318 1.00 53.78 86 VAL A O 1
ATOM 680 N N . PRO A 1 87 ? -11.667 3.225 24.752 1.00 56.53 87 PRO A N 1
ATOM 681 C CA . PRO A 1 87 ? -12.364 2.086 24.176 1.00 56.53 87 PRO A CA 1
ATOM 682 C C . PRO A 1 87 ? -12.579 2.364 22.689 1.00 56.53 87 PRO A C 1
ATOM 684 O O . PRO A 1 87 ? -13.184 3.370 22.309 1.00 56.53 87 PRO A O 1
ATOM 687 N N . LYS A 1 88 ? -11.977 1.521 21.844 1.00 67.50 88 LYS A N 1
ATOM 688 C CA . LYS A 1 88 ? -12.151 1.635 20.401 1.00 67.50 88 LYS A CA 1
ATOM 689 C C . LYS A 1 88 ? -13.623 1.332 20.117 1.00 67.50 88 LYS A C 1
ATOM 691 O O . LYS A 1 88 ? -14.117 0.324 20.617 1.00 67.50 88 LYS A O 1
ATOM 696 N N . PRO A 1 89 ? -14.334 2.191 19.370 1.00 71.62 89 PRO A N 1
ATOM 697 C CA . PRO A 1 89 ? -15.690 1.864 18.960 1.00 71.62 89 PRO A CA 1
ATOM 698 C C . PRO A 1 89 ? -15.649 0.581 18.130 1.00 71.62 89 PRO A C 1
ATOM 700 O O . PRO A 1 89 ? -14.688 0.376 17.387 1.00 71.62 89 PRO A O 1
ATOM 703 N N . ARG A 1 90 ? -16.686 -0.251 18.253 1.00 81.06 90 ARG A N 1
ATOM 704 C CA . ARG A 1 90 ? -16.881 -1.415 17.382 1.00 81.06 90 ARG A CA 1
ATOM 705 C C . ARG A 1 90 ? -17.029 -0.947 15.943 1.00 81.06 90 ARG A C 1
ATOM 707 O O . ARG A 1 90 ? -17.738 0.034 15.688 1.00 81.06 90 ARG A O 1
ATOM 714 N N . ARG A 1 91 ? -16.347 -1.608 15.013 1.00 83.94 91 ARG A N 1
ATOM 715 C CA . ARG A 1 91 ? -16.340 -1.222 13.597 1.00 83.94 91 ARG A CA 1
ATOM 716 C C . ARG A 1 91 ? -16.710 -2.401 12.724 1.00 83.94 91 ARG A C 1
ATOM 718 O O . ARG A 1 91 ? -16.376 -3.540 13.022 1.00 83.94 91 ARG A O 1
ATOM 725 N N . VAL A 1 92 ? -17.360 -2.076 11.615 1.00 89.06 92 VAL A N 1
ATOM 726 C CA . VAL A 1 92 ? -17.642 -3.018 10.539 1.00 89.06 92 VAL A CA 1
ATOM 727 C C . VAL A 1 92 ? -16.721 -2.675 9.376 1.00 89.06 92 VAL A C 1
ATOM 729 O O . VAL A 1 92 ? -16.707 -1.533 8.907 1.00 89.06 92 VAL A O 1
ATOM 732 N N . PHE A 1 93 ? -15.925 -3.642 8.937 1.00 90.38 93 PHE A N 1
ATOM 733 C CA . PHE A 1 93 ? -15.092 -3.537 7.745 1.00 90.38 93 PHE A CA 1
ATOM 734 C C . PHE A 1 93 ? -15.795 -4.225 6.586 1.00 90.38 93 PHE A C 1
ATOM 736 O O . PHE A 1 93 ? -16.187 -5.380 6.709 1.00 90.38 93 PHE A O 1
ATOM 743 N N . VAL A 1 94 ? -15.933 -3.523 5.465 1.00 92.56 94 VAL A N 1
ATOM 744 C CA . VAL A 1 94 ? -16.535 -4.067 4.245 1.00 92.56 94 VAL A CA 1
ATOM 745 C C . VAL A 1 94 ? -15.436 -4.240 3.205 1.00 92.56 94 VAL A C 1
ATOM 747 O O . VAL A 1 94 ? -14.764 -3.269 2.850 1.00 92.56 94 VAL A O 1
ATOM 750 N N . LEU A 1 95 ? -15.242 -5.470 2.746 1.00 92.38 95 LEU A N 1
ATOM 751 C CA . LEU A 1 95 ? -14.327 -5.844 1.676 1.00 92.38 95 LEU A CA 1
ATOM 752 C C . LEU A 1 95 ? -15.156 -6.078 0.408 1.00 92.38 95 LEU A C 1
ATOM 754 O O . LEU A 1 95 ? -15.988 -6.965 0.391 1.00 92.38 95 LEU A O 1
ATOM 758 N N . ASP A 1 96 ? -14.945 -5.300 -0.657 1.00 93.25 96 ASP A N 1
ATOM 759 C CA . ASP A 1 96 ? -15.626 -5.518 -1.948 1.00 93.25 96 ASP A CA 1
ATOM 760 C C . ASP A 1 96 ? -14.752 -6.397 -2.853 1.00 93.25 96 ASP A C 1
ATOM 762 O O . ASP A 1 96 ? -13.940 -5.912 -3.660 1.00 93.25 96 ASP A O 1
ATOM 766 N N . PHE A 1 97 ? -14.874 -7.716 -2.686 1.00 94.38 97 PHE A N 1
ATOM 767 C CA . PHE A 1 97 ? -14.113 -8.664 -3.491 1.00 94.38 97 PHE A CA 1
ATOM 768 C C . PHE A 1 97 ? -14.869 -9.102 -4.746 1.00 94.38 97 PHE A C 1
ATOM 770 O O . PHE A 1 97 ? -15.732 -9.976 -4.730 1.00 94.38 97 PHE A O 1
ATOM 777 N N . LYS A 1 98 ? -14.447 -8.553 -5.885 1.00 92.50 98 LYS A N 1
ATOM 778 C CA . LYS A 1 98 ? -14.878 -8.997 -7.215 1.00 92.50 98 LYS A CA 1
ATOM 779 C C . LYS A 1 98 ? -13.877 -9.994 -7.778 1.00 92.50 98 LYS A C 1
ATOM 781 O O . LYS A 1 98 ? -12.822 -9.591 -8.271 1.00 92.50 98 LYS A O 1
ATOM 786 N N . GLY A 1 99 ? -14.202 -11.276 -7.647 1.00 92.44 99 GLY A N 1
ATOM 787 C CA . GLY A 1 99 ? -13.423 -12.378 -8.203 1.00 92.44 99 GLY A CA 1
ATOM 788 C C . GLY A 1 99 ? -13.733 -12.646 -9.676 1.00 92.44 99 GLY A C 1
ATOM 789 O O . GLY A 1 99 ? -14.803 -12.313 -10.182 1.00 92.44 99 GLY A O 1
ATOM 790 N N . ASP A 1 100 ? -12.785 -13.286 -10.347 1.00 94.56 100 ASP A N 1
ATOM 791 C CA . ASP A 1 100 ? -12.896 -13.828 -11.697 1.00 94.56 100 ASP A CA 1
ATOM 792 C C . ASP A 1 100 ? -12.418 -15.288 -11.719 1.00 94.56 100 ASP A C 1
ATOM 794 O O . ASP A 1 100 ? -11.770 -15.766 -10.786 1.00 94.56 100 ASP A O 1
ATOM 798 N N . VAL A 1 101 ? -12.714 -16.010 -12.803 1.00 93.56 101 VAL A N 1
ATOM 799 C CA . VAL A 1 101 ? -12.320 -17.426 -12.964 1.00 93.56 101 VAL A CA 1
ATOM 800 C C . VAL A 1 101 ? -10.795 -17.605 -12.909 1.00 93.56 101 VAL A C 1
ATOM 802 O O . VAL A 1 101 ? -10.309 -18.660 -12.516 1.00 93.56 101 VAL A O 1
ATOM 805 N N . MET A 1 102 ? -10.039 -16.560 -13.258 1.00 94.19 102 MET A N 1
ATOM 806 C CA . MET A 1 102 ? -8.575 -16.565 -13.261 1.00 94.19 102 MET A CA 1
ATOM 807 C C . MET A 1 102 ? -7.951 -16.215 -11.902 1.00 94.19 102 MET A C 1
ATOM 809 O O . MET A 1 102 ? -6.727 -16.189 -11.796 1.00 94.19 102 MET A O 1
ATOM 813 N N . ALA A 1 103 ? -8.759 -15.948 -10.869 1.00 94.50 103 ALA A N 1
ATOM 814 C CA . ALA A 1 103 ? -8.297 -15.597 -9.525 1.00 94.50 103 ALA A CA 1
ATOM 815 C C . ALA A 1 103 ? -7.343 -14.383 -9.479 1.00 94.50 103 ALA A C 1
ATOM 817 O O . ALA A 1 103 ? -6.527 -14.252 -8.562 1.00 94.50 103 ALA A O 1
ATOM 818 N N . SER A 1 104 ? -7.464 -13.457 -10.432 1.00 93.56 104 SER A N 1
ATOM 819 C CA . SER A 1 104 ? -6.525 -12.344 -10.628 1.00 93.56 104 SER A CA 1
ATOM 820 C C . SER A 1 104 ? -6.453 -11.389 -9.430 1.00 93.56 104 SER A C 1
ATOM 822 O O . SER A 1 104 ? -5.445 -10.721 -9.210 1.00 93.56 104 SER A O 1
ATOM 824 N N . ARG A 1 105 ? -7.513 -11.343 -8.617 1.00 93.25 105 ARG A N 1
ATOM 825 C CA . ARG A 1 105 ? -7.666 -10.423 -7.477 1.00 93.25 105 ARG A CA 1
ATOM 826 C C . ARG A 1 105 ? -7.300 -11.044 -6.125 1.00 93.25 105 ARG A C 1
ATOM 828 O O . ARG A 1 105 ? -7.292 -10.338 -5.117 1.00 93.25 105 ARG A O 1
ATOM 835 N N . VAL A 1 106 ? -6.999 -12.345 -6.077 1.00 94.62 106 VAL A N 1
ATOM 836 C CA . VAL A 1 106 ? -6.773 -13.072 -4.812 1.00 94.62 106 VAL A CA 1
ATOM 837 C C . VAL A 1 106 ? -5.539 -12.562 -4.069 1.00 94.62 106 VAL A C 1
ATOM 839 O O . VAL A 1 106 ? -5.550 -12.486 -2.842 1.00 94.62 106 VAL A O 1
ATOM 842 N N . GLU A 1 107 ? -4.493 -12.154 -4.789 1.00 93.06 107 GLU A N 1
ATOM 843 C CA . GLU A 1 107 ? -3.301 -11.583 -4.159 1.00 93.06 107 GLU A CA 1
ATOM 844 C C . GLU A 1 107 ? -3.615 -10.277 -3.415 1.00 93.06 107 GLU A C 1
ATOM 846 O O . GLU A 1 107 ? -3.182 -10.095 -2.276 1.00 93.06 107 GLU A O 1
ATOM 851 N N . SER A 1 108 ? -4.429 -9.404 -4.016 1.00 91.94 108 SER A N 1
ATOM 852 C CA . SER A 1 108 ? -4.884 -8.171 -3.369 1.00 91.94 108 SER A CA 1
ATOM 853 C C . SER A 1 108 ? -5.742 -8.471 -2.142 1.00 91.94 108 SER A C 1
ATOM 855 O O . SER A 1 108 ? -5.487 -7.916 -1.075 1.00 91.94 108 SER A O 1
ATOM 857 N N . LEU A 1 109 ? -6.684 -9.415 -2.253 1.00 94.19 109 LEU A N 1
ATOM 858 C CA . LEU A 1 109 ? -7.533 -9.816 -1.128 1.00 94.19 109 LEU A CA 1
ATOM 859 C C . LEU A 1 109 ? -6.710 -10.371 0.045 1.00 94.19 109 LEU A C 1
ATOM 861 O O . LEU A 1 109 ? -6.941 -10.005 1.197 1.00 94.19 109 LEU A O 1
ATOM 865 N N . ARG A 1 110 ? -5.712 -11.221 -0.230 1.00 93.38 110 ARG A N 1
ATOM 866 C CA . ARG A 1 110 ? -4.794 -11.747 0.796 1.00 93.38 110 ARG A CA 1
ATOM 867 C C . ARG A 1 110 ? -4.092 -10.613 1.537 1.00 93.38 110 ARG A C 1
ATOM 869 O O . ARG A 1 110 ? -3.977 -10.640 2.765 1.00 93.38 110 ARG A O 1
ATOM 876 N N . ASP A 1 111 ? -3.603 -9.631 0.793 1.00 91.50 111 ASP A N 1
ATOM 877 C CA . ASP A 1 111 ? -2.873 -8.498 1.343 1.00 91.50 111 ASP A CA 1
ATOM 878 C C . ASP A 1 111 ? -3.774 -7.581 2.188 1.00 91.50 111 ASP A C 1
ATOM 880 O O . ASP A 1 111 ? -3.336 -7.100 3.238 1.00 91.50 111 ASP A O 1
ATOM 884 N N . GLU A 1 112 ? -5.027 -7.385 1.772 1.00 91.31 112 GLU A N 1
ATOM 885 C CA . GLU A 1 112 ? -6.055 -6.641 2.511 1.00 91.31 112 GLU A CA 1
ATOM 886 C C . GLU A 1 112 ? -6.424 -7.340 3.823 1.00 91.31 112 GLU A C 1
ATOM 888 O O . GLU A 1 112 ? -6.376 -6.716 4.886 1.00 91.31 112 GLU A O 1
ATOM 893 N N . ILE A 1 113 ? -6.691 -8.650 3.783 1.00 93.38 113 ILE A N 1
ATOM 894 C CA . ILE A 1 113 ? -6.980 -9.455 4.979 1.00 93.38 113 ILE A CA 1
ATOM 895 C C . ILE A 1 113 ? -5.790 -9.430 5.946 1.00 93.38 113 ILE A C 1
ATOM 897 O O . ILE A 1 113 ? -5.969 -9.241 7.148 1.00 93.38 113 ILE A O 1
ATOM 901 N N . THR A 1 114 ? -4.562 -9.556 5.438 1.00 92.94 114 THR A N 1
ATOM 902 C CA . THR A 1 114 ? -3.347 -9.510 6.272 1.00 92.94 114 THR A CA 1
ATOM 903 C C . THR A 1 114 ? -3.210 -8.167 6.990 1.00 92.94 114 THR A C 1
ATOM 905 O O . THR A 1 114 ? -2.884 -8.122 8.178 1.00 92.94 114 THR A O 1
ATOM 908 N N . ALA A 1 115 ? -3.474 -7.060 6.290 1.00 90.56 115 ALA A N 1
ATOM 909 C CA . ALA A 1 115 ? -3.452 -5.732 6.896 1.00 90.56 115 ALA A CA 1
ATOM 910 C C . ALA A 1 115 ? -4.570 -5.566 7.937 1.00 90.56 115 ALA A C 1
ATOM 912 O O . ALA A 1 115 ? -4.334 -4.998 9.008 1.00 90.56 115 ALA A O 1
ATOM 913 N N . LEU A 1 116 ? -5.761 -6.097 7.644 1.00 90.94 116 LEU A N 1
ATOM 914 C CA . LEU A 1 116 ? -6.915 -6.055 8.532 1.00 90.94 116 LEU A CA 1
ATOM 915 C C . LEU A 1 116 ? -6.654 -6.812 9.838 1.00 90.94 116 LEU A C 1
ATOM 917 O O . LEU A 1 116 ? -6.896 -6.263 10.911 1.00 90.94 116 LEU A O 1
ATOM 921 N N . LEU A 1 117 ? -6.065 -8.008 9.769 1.00 90.88 117 LEU A N 1
ATOM 922 C CA . LEU A 1 117 ? -5.674 -8.797 10.945 1.00 90.88 117 LEU A CA 1
ATOM 923 C C . LEU A 1 117 ? -4.696 -8.051 11.871 1.00 90.88 117 LEU A C 1
ATOM 925 O O . LEU A 1 117 ? -4.695 -8.278 13.078 1.00 90.88 117 LEU A O 1
ATOM 929 N N . GLY A 1 118 ? -3.886 -7.132 11.337 1.00 87.69 118 GLY A N 1
ATOM 930 C CA . GLY A 1 118 ? -2.968 -6.311 12.134 1.00 87.69 118 GLY A CA 1
ATOM 931 C C . GLY A 1 118 ? -3.628 -5.149 12.894 1.00 87.69 118 GLY A C 1
ATOM 932 O O . GLY A 1 118 ? -2.965 -4.477 13.699 1.00 87.69 118 GLY A O 1
ATOM 933 N N . VAL A 1 119 ? -4.909 -4.867 12.634 1.00 87.62 119 VAL A N 1
ATOM 934 C CA . VAL A 1 119 ? -5.628 -3.707 13.191 1.00 87.62 119 VAL A CA 1
ATOM 935 C C . VAL A 1 119 ? -6.948 -4.075 13.864 1.00 87.62 119 VAL A C 1
ATOM 937 O O . VAL A 1 119 ? -7.294 -3.433 14.862 1.00 87.62 119 VAL A O 1
ATOM 940 N N . ALA A 1 120 ? -7.662 -5.067 13.332 1.00 87.38 120 ALA A N 1
ATOM 941 C CA . ALA A 1 120 ? -8.960 -5.514 13.814 1.00 87.38 120 ALA A CA 1
ATOM 942 C C . ALA A 1 120 ? -8.869 -6.123 15.220 1.00 87.38 120 ALA A C 1
ATOM 944 O O . ALA A 1 120 ? -7.875 -6.746 15.604 1.00 87.38 120 ALA A O 1
ATOM 945 N N . THR A 1 121 ? -9.923 -5.921 15.999 1.00 86.62 121 THR A N 1
ATOM 946 C CA . THR A 1 121 ? -10.100 -6.487 17.337 1.00 86.62 121 THR A CA 1
ATOM 947 C C . THR A 1 121 ? -11.185 -7.565 17.321 1.00 86.62 121 THR A C 1
ATOM 949 O O . THR A 1 121 ? -11.910 -7.706 16.345 1.00 86.62 121 THR A O 1
ATOM 952 N N . LYS A 1 122 ? -11.318 -8.341 18.406 1.00 86.19 122 LYS A N 1
ATOM 953 C CA . LYS A 1 122 ? -12.317 -9.428 18.505 1.00 86.19 122 LYS A CA 1
ATOM 954 C C . LYS A 1 122 ? -13.773 -8.953 18.433 1.00 86.19 122 LYS A C 1
ATOM 956 O O . LYS A 1 122 ? -14.666 -9.772 18.274 1.00 86.19 122 LYS A O 1
ATOM 961 N N . GLU A 1 123 ? -13.999 -7.662 18.635 1.00 85.81 123 GLU A N 1
ATOM 962 C CA . GLU A 1 123 ? -15.323 -7.041 18.663 1.00 85.81 123 GLU A CA 1
ATOM 963 C C . GLU A 1 123 ? -15.693 -6.400 17.320 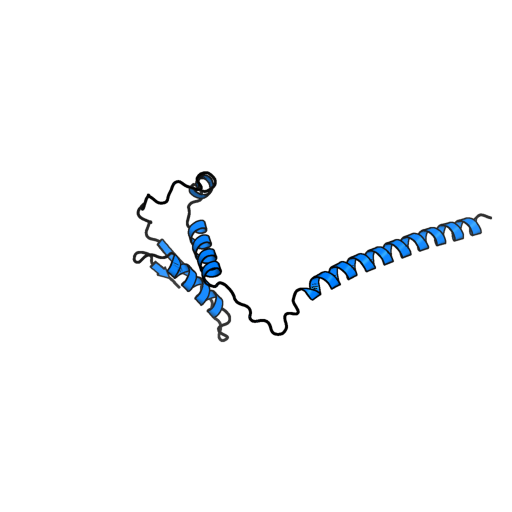1.00 85.81 123 GLU A C 1
ATOM 965 O O . GLU A 1 123 ? -16.807 -5.898 17.180 1.00 85.81 123 GLU A O 1
ATOM 970 N N . ASP A 1 124 ? -14.758 -6.376 16.366 1.00 88.06 124 ASP A N 1
ATOM 971 C CA . ASP A 1 124 ? -14.984 -5.836 15.033 1.00 88.06 124 ASP A CA 1
ATOM 972 C C . ASP A 1 124 ? -15.557 -6.913 14.108 1.00 88.06 124 ASP A C 1
ATOM 974 O O . ASP A 1 124 ? -15.189 -8.088 14.183 1.00 88.06 124 ASP A O 1
ATOM 978 N N . GLU A 1 125 ? -16.430 -6.493 13.200 1.00 89.38 125 GLU A N 1
ATOM 979 C CA . GLU A 1 125 ? -17.064 -7.371 12.219 1.00 89.38 125 GLU A CA 1
ATOM 980 C C . GLU A 1 125 ? -16.461 -7.138 10.833 1.00 89.38 125 GLU A C 1
ATOM 982 O O . GLU A 1 125 ? -16.118 -6.012 10.464 1.00 89.38 125 GLU A O 1
ATOM 987 N N . VAL A 1 126 ? -16.326 -8.210 10.053 1.00 91.44 126 VAL A N 1
ATOM 988 C CA . VAL A 1 126 ? -15.801 -8.160 8.685 1.00 91.44 126 VAL A CA 1
ATOM 989 C C . VAL A 1 126 ? -16.831 -8.773 7.751 1.00 91.44 126 VAL A C 1
ATOM 991 O O . VAL A 1 126 ? -17.248 -9.912 7.948 1.00 91.44 126 VAL A O 1
ATOM 994 N N . VAL A 1 127 ? -17.226 -8.006 6.741 1.00 92.56 127 VAL A N 1
ATOM 995 C CA . VAL A 1 127 ? -18.167 -8.402 5.692 1.00 92.56 127 VAL A CA 1
ATOM 996 C C . VAL A 1 127 ? -17.415 -8.412 4.368 1.00 92.56 127 VAL A C 1
ATOM 998 O O . VAL A 1 127 ? -16.643 -7.492 4.095 1.00 92.56 127 VAL A O 1
ATOM 1001 N N . LEU A 1 128 ? -17.627 -9.460 3.577 1.00 87.56 128 LEU A N 1
ATOM 1002 C CA . LEU A 1 128 ? -17.066 -9.658 2.241 1.00 87.56 128 LEU A CA 1
ATOM 1003 C C . LEU A 1 128 ? -18.189 -9.637 1.199 1.00 87.56 128 LEU A C 1
ATOM 1005 O O . LEU A 1 128 ? -19.282 -10.142 1.543 1.00 87.56 128 LEU A O 1
#

Radius of gyration: 29.75 Å; Cα contacts (8 Å, |Δi|>4): 40; chains: 1; bounding box: 42×59×82 Å

Sequence (128 aa):
MDVLLDVLGFSGKALVVFLTFTACVVVLFARFGARQQGDREDGRLKIRHLNRSLEAKVNGLRAAMLDRKARRAAHKQEKAAEKHRVPKPRRVFVLDFKGDVMASRVESLRDEITALLGVATKEDEVVL

pLDDT: mean 77.94, std 15.91, range [39.47, 94.62]

Foldseek 3Di:
DVVVVVVVVVVVVVVVVVVVVVVVVVVVVVVVVVVVVPPPDPDDDDDDPVVVVLVVLLVVVVLVPDDPVVVVVVVVDPPDPPDDPPPDPAEEAEDDDDADPVRPCVVVVVSVVSSCVSHDDPRHHYHD

Secondary structure (DSSP, 8-state):
-HHHHHHHHHHHHHHHHHHHHHHHHHHHHHHHHHHHTTS---S------HHHHHHHHHHHHHHHTS-TTHHHHTTT-TTS-SS--PPPPP-EEE------TT-TTHHHHHHHHHHHHTT--TT-EEE-